Protein AF-A0A673LP71-F1 (afdb_monomer_lite)

Foldseek 3Di:
DDDDDDDPDDDDPDPDDPPPPPVVVCVVVVVVVVVVVVVVVVVVVCVVVVVDDDDWDWPDDDDPDTDTPPPPPDDDPPPPDDDDDDD

Radius of gyration: 39.0 Å; chains: 1; bounding box: 28×60×140 Å

Organism: NCBI:txid307959

Sequence (87 aa):
MSLRTAVRLFGAPFRSVLQPCAANARRPYAAVAQALSVLENELDTIRAAGTWKGERVITSKQGPHINVDGSRGEHPNQMKGFVETGS

Structure (mmCIF, N/CA/C/O backbone):
data_AF-A0A673LP71-F1
#
_entry.id   AF-A0A673LP71-F1
#
loop_
_atom_site.group_PDB
_atom_site.id
_atom_site.type_symbol
_atom_site.label_atom_id
_atom_site.label_alt_id
_atom_site.label_comp_id
_atom_site.label_asym_id
_atom_site.label_entity_id
_atom_site.label_seq_id
_atom_site.pdbx_PDB_ins_code
_atom_site.Cartn_x
_atom_site.Cartn_y
_atom_site.Cartn_z
_atom_site.occupancy
_atom_site.B_iso_or_equiv
_atom_site.auth_seq_id
_atom_site.auth_comp_id
_atom_site.auth_asym_id
_atom_site.auth_atom_id
_atom_site.pdbx_PDB_model_num
ATOM 1 N N . MET A 1 1 ? 3.901 25.585 -84.403 1.00 36.84 1 MET A N 1
ATOM 2 C CA . MET A 1 1 ? 4.984 26.279 -83.678 1.00 36.84 1 MET A CA 1
ATOM 3 C C . MET A 1 1 ? 4.875 25.912 -82.206 1.00 36.84 1 MET A C 1
ATOM 5 O O . MET A 1 1 ? 3.882 26.248 -81.578 1.00 36.84 1 MET A O 1
ATOM 9 N N . SER A 1 2 ? 5.831 25.118 -81.715 1.00 55.84 2 SER A N 1
ATOM 10 C CA . SER A 1 2 ? 6.055 24.822 -80.288 1.00 55.84 2 SER A CA 1
ATOM 11 C C . SER A 1 2 ? 6.348 26.119 -79.533 1.00 55.84 2 SER A C 1
ATOM 13 O O . SER A 1 2 ? 6.884 27.015 -80.172 1.00 55.84 2 SER A O 1
ATOM 15 N N . LEU A 1 3 ? 6.029 26.208 -78.234 1.00 53.03 3 LEU A N 1
ATOM 16 C CA . LEU A 1 3 ? 6.885 26.819 -77.201 1.00 53.03 3 LEU A CA 1
ATOM 17 C C . LEU A 1 3 ? 6.273 26.638 -75.785 1.00 53.03 3 LEU A C 1
ATOM 19 O O . LEU A 1 3 ? 5.548 27.477 -75.271 1.00 53.03 3 LEU A O 1
ATOM 23 N N . ARG A 1 4 ? 6.659 25.510 -75.174 1.00 48.84 4 ARG A N 1
ATOM 24 C CA . ARG A 1 4 ? 7.218 25.379 -73.810 1.00 48.84 4 ARG A CA 1
ATOM 25 C C . ARG A 1 4 ? 6.328 25.650 -72.580 1.00 48.84 4 ARG A C 1
ATOM 27 O O . ARG A 1 4 ? 6.181 26.763 -72.093 1.00 48.84 4 ARG A O 1
ATOM 34 N N . THR A 1 5 ? 5.923 24.526 -71.989 1.00 53.53 5 THR A N 1
ATOM 35 C CA . THR A 1 5 ? 5.709 24.236 -70.564 1.00 53.53 5 THR A CA 1
ATOM 36 C C . THR A 1 5 ? 6.653 25.004 -69.630 1.00 53.53 5 THR A C 1
ATOM 38 O O . THR A 1 5 ? 7.867 24.801 -69.658 1.00 53.53 5 THR A O 1
ATOM 41 N N . ALA A 1 6 ? 6.091 25.830 -68.747 1.00 53.16 6 ALA A N 1
ATOM 42 C CA . ALA A 1 6 ? 6.818 26.428 -67.632 1.00 53.16 6 ALA A CA 1
ATOM 43 C C . ALA A 1 6 ? 6.816 25.463 -66.435 1.00 53.16 6 ALA A C 1
ATOM 45 O O . ALA A 1 6 ? 5.847 25.357 -65.684 1.00 53.16 6 ALA A O 1
ATOM 46 N N . VAL A 1 7 ? 7.927 24.747 -66.279 1.00 56.16 7 VAL A N 1
ATOM 47 C CA . VAL A 1 7 ? 8.267 23.969 -65.088 1.00 56.16 7 VAL A CA 1
ATOM 48 C C . VAL A 1 7 ? 8.467 24.938 -63.917 1.00 56.16 7 VAL A C 1
ATOM 50 O O . VAL A 1 7 ? 9.446 25.679 -63.865 1.00 56.16 7 VAL A O 1
ATOM 53 N N . ARG A 1 8 ? 7.527 24.947 -62.965 1.00 54.59 8 ARG A N 1
ATOM 54 C CA . ARG A 1 8 ? 7.703 25.607 -61.664 1.00 54.59 8 ARG A CA 1
ATOM 55 C C . ARG A 1 8 ? 8.538 24.699 -60.759 1.00 54.59 8 ARG A C 1
ATOM 57 O O . ARG A 1 8 ? 7.998 23.957 -59.949 1.00 54.59 8 ARG A O 1
ATOM 64 N N . LEU A 1 9 ? 9.856 24.751 -60.915 1.00 58.00 9 LEU A N 1
ATOM 65 C CA . LEU A 1 9 ? 10.825 24.213 -59.959 1.00 58.00 9 LEU A CA 1
ATOM 66 C C . LEU A 1 9 ? 11.653 25.381 -59.439 1.00 58.00 9 LEU A C 1
ATOM 68 O O . LEU A 1 9 ? 12.692 25.690 -59.999 1.00 58.00 9 LEU A O 1
ATOM 72 N N . PHE A 1 10 ? 11.186 26.027 -58.373 1.00 51.69 10 PHE A N 1
ATOM 73 C CA . PHE A 1 10 ? 12.055 26.812 -57.502 1.00 51.69 10 PHE A CA 1
ATOM 74 C C . PHE A 1 10 ? 11.536 26.742 -56.067 1.00 51.69 10 PHE A C 1
ATOM 76 O O . PHE A 1 10 ? 10.544 27.369 -55.711 1.00 51.69 10 PHE A O 1
ATOM 83 N N . GLY A 1 11 ? 12.248 25.956 -55.258 1.00 53.81 11 GLY A N 1
ATOM 84 C CA . GLY A 1 11 ? 12.568 26.339 -53.887 1.00 53.81 11 GLY A CA 1
ATOM 85 C C . GLY A 1 11 ? 11.471 26.188 -52.839 1.00 53.81 11 GLY A C 1
ATOM 86 O O . GLY A 1 11 ? 11.081 27.174 -52.227 1.00 53.81 11 GLY A O 1
ATOM 87 N N . ALA A 1 12 ? 11.071 24.957 -52.524 1.00 53.94 12 ALA A N 1
ATOM 88 C CA . ALA A 1 12 ? 10.697 24.652 -51.145 1.00 53.94 12 ALA A CA 1
ATOM 89 C C . ALA A 1 12 ? 11.959 24.135 -50.427 1.00 53.94 12 ALA A C 1
ATOM 91 O O . ALA A 1 12 ? 12.358 22.995 -50.676 1.00 53.94 12 ALA A O 1
ATOM 92 N N . PRO A 1 13 ? 12.638 24.930 -49.579 1.00 54.00 13 PRO A N 1
ATOM 93 C CA . PRO A 1 13 ? 13.680 24.390 -48.720 1.00 54.00 13 PRO A CA 1
ATOM 94 C C . PRO A 1 13 ? 13.032 23.449 -47.696 1.00 54.00 13 PRO A C 1
ATOM 96 O O . PRO A 1 13 ? 12.263 23.878 -46.841 1.00 54.00 13 PRO A O 1
ATOM 99 N N . PHE A 1 14 ? 13.315 22.153 -47.844 1.00 59.16 14 PHE A N 1
ATOM 100 C CA . PHE A 1 14 ? 13.351 21.127 -46.796 1.00 59.16 14 PHE A CA 1
ATOM 101 C C . PHE A 1 14 ? 12.400 21.335 -45.608 1.00 59.16 14 PHE A C 1
ATOM 103 O O . PHE A 1 14 ? 12.820 21.475 -44.461 1.00 59.16 14 PHE A O 1
ATOM 110 N N . ARG A 1 15 ? 11.089 21.295 -45.853 1.00 59.25 15 ARG A N 1
ATOM 111 C CA . ARG A 1 15 ? 10.098 21.252 -44.773 1.00 59.25 15 ARG A CA 1
ATOM 112 C C . ARG A 1 15 ? 9.875 19.810 -44.313 1.00 59.25 15 ARG A C 1
ATOM 114 O O . ARG A 1 15 ? 8.793 19.276 -44.505 1.00 59.25 15 ARG A O 1
ATOM 121 N N . SER A 1 16 ? 10.902 19.173 -43.750 1.00 56.47 16 SER A N 1
ATOM 122 C CA . SER A 1 16 ? 10.752 17.978 -42.904 1.00 56.47 16 SER A CA 1
ATOM 123 C C . SER A 1 16 ? 12.091 17.563 -42.289 1.00 56.47 16 SER A C 1
ATOM 125 O O . SER A 1 16 ? 12.831 16.842 -42.940 1.00 56.47 16 SER A O 1
ATOM 127 N N . VAL A 1 17 ? 12.396 17.989 -41.055 1.00 59.97 17 VAL A N 1
ATOM 128 C CA . VAL A 1 17 ? 13.073 17.145 -40.037 1.00 59.97 17 VAL A CA 1
ATOM 129 C C . VAL A 1 17 ? 12.704 17.637 -38.626 1.00 59.97 17 VAL A C 1
ATOM 131 O O . VAL A 1 17 ? 13.543 17.831 -37.760 1.00 59.97 17 VAL A O 1
ATOM 134 N N . LEU A 1 18 ? 11.420 17.868 -38.373 1.00 57.16 18 LEU A N 1
ATOM 135 C CA . LEU A 1 18 ? 10.878 17.769 -37.016 1.00 57.16 18 LEU A CA 1
ATOM 136 C C . LEU A 1 18 ? 9.569 16.999 -37.121 1.00 57.16 18 LEU A C 1
ATOM 138 O O . LEU A 1 18 ? 8.503 17.490 -36.776 1.00 57.16 18 LEU A O 1
ATOM 142 N N . GLN A 1 19 ? 9.648 15.787 -37.663 1.00 56.75 19 GLN A N 1
ATOM 143 C CA . GLN A 1 19 ? 8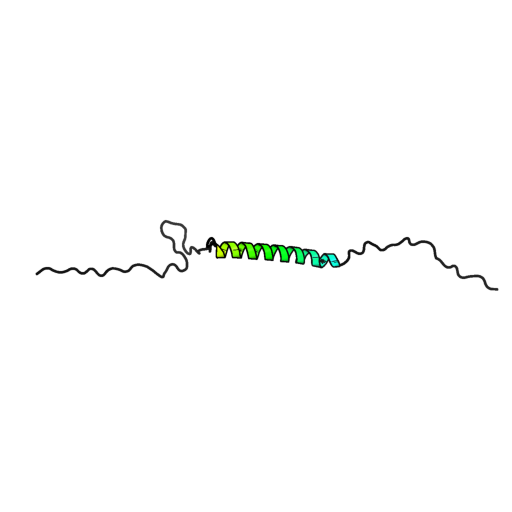.691 14.768 -37.276 1.00 56.75 19 GLN A CA 1
ATOM 144 C C . GLN A 1 19 ? 9.143 14.329 -35.881 1.00 56.75 19 GLN A C 1
ATOM 146 O O . GLN A 1 19 ? 10.229 13.751 -35.775 1.00 56.75 19 GLN A O 1
ATOM 151 N N . PRO A 1 20 ? 8.396 14.620 -34.797 1.00 55.47 20 PRO A N 1
ATOM 152 C CA . PRO A 1 20 ? 8.651 13.965 -33.531 1.00 55.47 20 PRO A CA 1
ATOM 153 C C . PRO A 1 20 ? 8.485 12.484 -33.828 1.00 55.47 20 PRO A C 1
ATOM 155 O O . PRO A 1 20 ? 7.390 12.011 -34.138 1.00 55.47 20 PRO A O 1
ATOM 158 N N . CYS A 1 21 ? 9.602 11.769 -33.858 1.00 52.44 21 CYS A N 1
ATOM 159 C CA . CYS A 1 21 ? 9.582 10.337 -34.008 1.00 52.44 21 CYS A CA 1
ATOM 160 C C . CYS A 1 21 ? 8.641 9.806 -32.923 1.00 52.44 21 CYS A C 1
ATOM 162 O O . CYS A 1 21 ? 8.845 10.061 -31.731 1.00 52.44 21 CYS A O 1
ATOM 164 N N . ALA A 1 22 ? 7.619 9.055 -33.325 1.00 55.91 22 ALA A N 1
ATOM 165 C CA . ALA A 1 22 ? 6.736 8.336 -32.412 1.00 55.91 22 ALA A CA 1
ATOM 166 C C . ALA A 1 22 ? 7.500 7.344 -31.497 1.00 55.91 22 ALA A C 1
ATOM 168 O O . ALA A 1 22 ? 6.897 6.683 -30.658 1.00 55.91 22 ALA A O 1
ATOM 169 N N . ALA A 1 23 ? 8.835 7.265 -31.597 1.00 55.34 23 ALA A N 1
ATOM 170 C CA . ALA A 1 23 ? 9.720 6.634 -30.623 1.00 55.34 23 ALA A CA 1
ATOM 171 C C . ALA A 1 23 ? 9.602 7.215 -29.199 1.00 55.34 23 ALA A C 1
ATOM 173 O O . ALA A 1 23 ? 9.888 6.503 -28.239 1.00 55.34 23 ALA A O 1
ATOM 174 N N . ASN A 1 24 ? 9.147 8.463 -29.023 1.00 54.94 24 ASN A N 1
ATOM 175 C CA . ASN A 1 24 ? 9.018 9.062 -27.686 1.00 54.94 24 ASN A CA 1
ATOM 176 C C . ASN A 1 24 ? 7.750 8.658 -26.914 1.00 54.94 24 ASN A C 1
ATOM 178 O O . ASN A 1 24 ? 7.689 8.890 -25.711 1.00 54.94 24 ASN A O 1
ATOM 182 N N . ALA A 1 25 ? 6.768 8.004 -27.544 1.00 57.53 25 ALA A N 1
ATOM 183 C CA . ALA A 1 25 ? 5.566 7.544 -26.838 1.00 57.53 25 ALA A CA 1
ATOM 184 C C . ALA A 1 25 ? 5.824 6.313 -25.942 1.00 57.53 25 ALA A C 1
ATOM 186 O O . ALA A 1 25 ? 5.075 6.066 -25.002 1.00 57.53 25 ALA A O 1
ATOM 187 N N . ARG A 1 26 ? 6.901 5.549 -26.200 1.00 58.66 26 ARG A N 1
ATOM 188 C CA . ARG A 1 26 ? 7.274 4.337 -25.433 1.00 58.66 26 ARG A CA 1
ATOM 189 C C . ARG A 1 26 ? 8.263 4.600 -24.292 1.00 58.66 26 ARG A C 1
ATOM 191 O O . ARG A 1 26 ? 8.348 3.815 -23.353 1.00 58.66 26 ARG A O 1
ATOM 198 N N . ARG A 1 27 ? 9.001 5.712 -24.357 1.00 61.88 27 ARG A N 1
ATOM 199 C CA . ARG A 1 27 ? 9.969 6.135 -23.336 1.00 61.88 27 ARG A CA 1
ATOM 200 C C . ARG A 1 27 ? 9.372 6.394 -21.940 1.00 61.88 27 ARG A C 1
ATOM 202 O O . ARG A 1 27 ? 10.028 5.985 -20.982 1.00 61.88 27 ARG A O 1
ATOM 209 N N . PRO A 1 28 ? 8.178 7.007 -21.769 1.00 68.88 28 PRO A N 1
ATOM 210 C CA . PRO A 1 28 ? 7.625 7.201 -20.427 1.00 68.88 28 PRO A CA 1
ATOM 211 C C . PRO A 1 28 ? 7.320 5.862 -19.748 1.00 68.88 28 PRO A C 1
ATOM 213 O O . PRO A 1 28 ? 7.589 5.702 -18.565 1.00 68.88 28 PRO A O 1
ATOM 216 N N . TYR A 1 29 ? 6.849 4.872 -20.508 1.00 81.88 29 TYR A N 1
ATOM 217 C CA . TYR A 1 29 ? 6.524 3.555 -19.968 1.00 81.88 29 TYR A CA 1
ATOM 218 C C . TYR A 1 29 ? 7.772 2.779 -19.533 1.00 81.88 29 TYR A C 1
ATOM 220 O O . TYR A 1 29 ? 7.772 2.151 -18.480 1.00 81.88 29 TYR A O 1
ATOM 228 N N . ALA A 1 30 ? 8.862 2.879 -20.301 1.00 86.12 30 ALA A N 1
ATOM 229 C CA . ALA A 1 30 ? 10.134 2.264 -19.932 1.00 86.12 30 ALA A CA 1
ATOM 230 C C . ALA A 1 30 ? 10.699 2.849 -18.626 1.00 86.12 30 ALA A C 1
ATOM 232 O O . ALA A 1 30 ? 11.131 2.097 -17.763 1.00 86.12 30 ALA A O 1
ATOM 233 N N . ALA A 1 31 ? 10.656 4.174 -18.450 1.00 88.50 31 ALA A N 1
ATOM 234 C CA . ALA A 1 31 ? 11.106 4.810 -17.211 1.00 88.50 31 ALA A CA 1
ATOM 235 C C . ALA A 1 31 ? 10.247 4.403 -15.999 1.00 88.50 31 ALA A C 1
ATOM 237 O O . ALA A 1 31 ? 10.787 4.119 -14.933 1.00 88.50 31 ALA A O 1
ATOM 238 N N . VAL A 1 32 ? 8.923 4.318 -16.173 1.00 92.38 32 VAL A N 1
ATOM 239 C CA . VAL A 1 32 ? 7.997 3.866 -15.121 1.00 92.38 32 VAL A CA 1
ATOM 240 C C . VAL A 1 32 ? 8.240 2.402 -14.752 1.00 92.38 32 VAL A C 1
ATOM 242 O O . VAL A 1 32 ? 8.324 2.090 -13.571 1.00 92.38 32 VAL A O 1
ATOM 245 N N . ALA A 1 33 ? 8.411 1.515 -15.735 1.00 92.75 33 ALA A N 1
ATOM 246 C CA . ALA A 1 33 ? 8.685 0.100 -15.484 1.00 92.75 33 ALA A CA 1
ATOM 247 C C . ALA A 1 33 ? 9.984 -0.103 -14.689 1.00 92.75 33 ALA A C 1
ATOM 249 O O . ALA A 1 33 ? 10.023 -0.904 -13.760 1.00 92.75 33 ALA A O 1
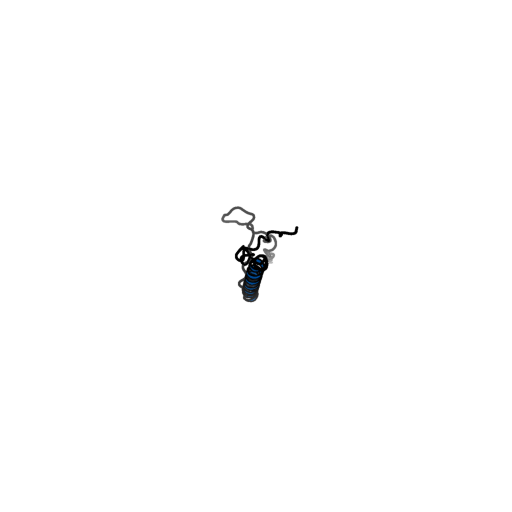ATOM 250 N N . GLN A 1 34 ? 11.028 0.668 -15.012 1.00 93.62 34 GLN A N 1
ATOM 251 C CA . GLN A 1 34 ? 12.281 0.629 -14.258 1.00 93.62 34 GLN A CA 1
ATOM 252 C C . GLN A 1 34 ? 12.097 1.121 -12.818 1.00 93.62 34 GLN A C 1
ATOM 254 O O . GLN A 1 34 ? 12.599 0.494 -11.890 1.00 93.62 34 GLN A O 1
ATOM 259 N N . ALA A 1 35 ? 11.339 2.201 -12.608 1.00 96.00 35 ALA A N 1
ATOM 260 C CA . ALA A 1 35 ? 11.051 2.696 -11.264 1.00 96.00 35 ALA A CA 1
ATOM 261 C C . ALA A 1 35 ? 10.256 1.678 -10.426 1.00 96.00 35 ALA A C 1
ATOM 263 O O . ALA A 1 35 ? 10.573 1.480 -9.256 1.00 96.00 35 ALA A O 1
ATOM 264 N N . LEU A 1 36 ? 9.267 1.000 -11.020 1.00 96.81 36 LEU A N 1
ATOM 265 C CA . LEU A 1 36 ? 8.514 -0.062 -10.346 1.00 96.81 36 LEU A CA 1
ATOM 266 C C . LEU A 1 36 ? 9.411 -1.242 -9.966 1.00 96.81 36 LEU A C 1
ATOM 268 O O . LEU A 1 36 ? 9.351 -1.684 -8.827 1.00 96.81 36 LEU A O 1
ATOM 272 N N . SER A 1 37 ? 10.293 -1.681 -10.869 1.00 97.19 37 SER A N 1
ATOM 273 C CA . SER A 1 37 ? 11.238 -2.765 -10.575 1.00 97.19 37 SER A CA 1
ATOM 274 C C . SER A 1 37 ? 12.170 -2.423 -9.407 1.00 97.19 37 SER A C 1
ATOM 276 O O . SER A 1 37 ? 12.420 -3.268 -8.550 1.00 97.19 37 SER A O 1
ATOM 278 N N . VAL A 1 38 ? 12.656 -1.178 -9.329 1.00 98.19 38 VAL A N 1
ATOM 279 C CA . VAL A 1 38 ? 13.444 -0.716 -8.175 1.00 98.19 38 VAL A CA 1
ATOM 280 C C . VAL A 1 38 ? 12.605 -0.761 -6.898 1.00 98.19 38 VAL A C 1
ATOM 282 O O . VAL A 1 38 ? 13.053 -1.320 -5.904 1.00 98.19 38 VAL A O 1
ATOM 285 N N . LEU A 1 39 ? 11.381 -0.225 -6.923 1.00 98.25 39 LEU A N 1
ATOM 286 C CA . LEU A 1 39 ? 10.496 -0.234 -5.755 1.00 98.25 39 LEU A CA 1
ATOM 287 C C . LEU A 1 39 ? 10.182 -1.657 -5.278 1.00 98.25 39 LEU A C 1
ATOM 289 O O . LEU A 1 39 ? 10.221 -1.911 -4.080 1.00 98.25 39 LEU A O 1
ATOM 293 N N . GLU A 1 40 ? 9.906 -2.591 -6.186 1.00 98.06 40 GLU A N 1
ATOM 294 C CA . GLU A 1 40 ? 9.641 -3.996 -5.858 1.00 98.06 40 GLU A CA 1
ATOM 295 C C . GLU A 1 40 ? 10.822 -4.642 -5.124 1.00 98.06 40 GLU A C 1
ATOM 297 O O . GLU A 1 40 ? 10.616 -5.249 -4.071 1.00 98.06 40 GLU A O 1
ATOM 302 N N . ASN A 1 41 ? 12.052 -4.416 -5.600 1.00 98.00 41 ASN A N 1
ATOM 303 C CA . ASN A 1 41 ? 13.270 -4.907 -4.949 1.00 98.00 41 ASN A CA 1
ATOM 304 C C . ASN A 1 41 ? 13.473 -4.309 -3.544 1.00 98.00 41 ASN A C 1
ATOM 306 O O . ASN A 1 41 ? 13.868 -5.010 -2.607 1.00 98.00 41 ASN A O 1
ATOM 310 N N . GLU A 1 42 ? 13.191 -3.017 -3.364 1.00 98.19 42 GLU A N 1
ATOM 311 C CA . GLU A 1 42 ? 13.262 -2.376 -2.045 1.00 98.19 42 GLU A CA 1
ATOM 312 C C . GLU A 1 42 ? 12.201 -2.953 -1.090 1.00 98.19 42 GLU A C 1
ATOM 314 O O . GLU A 1 42 ? 12.492 -3.255 0.070 1.00 98.19 42 GLU A O 1
ATOM 319 N N . LEU A 1 43 ? 10.975 -3.192 -1.573 1.00 98.06 43 LEU A N 1
ATOM 320 C CA . LEU A 1 43 ? 9.922 -3.833 -0.776 1.00 98.06 43 LEU A CA 1
ATOM 321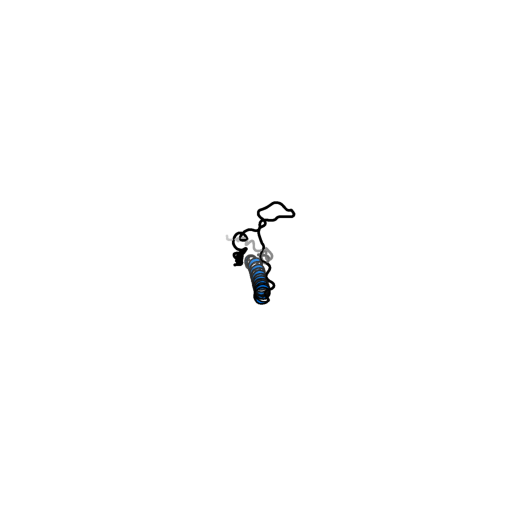 C C . LEU A 1 43 ? 10.265 -5.288 -0.428 1.00 98.06 43 LEU A C 1
ATOM 323 O O . LEU A 1 43 ? 9.960 -5.726 0.683 1.00 98.06 43 LEU A O 1
ATOM 327 N N . ASP A 1 44 ? 10.889 -6.034 -1.343 1.00 97.94 44 ASP A N 1
ATOM 328 C CA . ASP A 1 44 ? 11.419 -7.375 -1.073 1.00 97.94 44 ASP A CA 1
ATOM 329 C C . ASP A 1 44 ? 12.468 -7.328 0.041 1.00 97.94 44 ASP A C 1
ATOM 331 O O . ASP A 1 44 ? 12.418 -8.139 0.964 1.00 97.94 44 ASP A O 1
ATOM 335 N N . THR A 1 45 ? 13.360 -6.336 0.009 1.00 98.06 45 THR A N 1
ATOM 336 C CA . THR A 1 45 ? 14.388 -6.137 1.038 1.00 98.06 45 THR A CA 1
ATOM 337 C C . THR A 1 45 ? 13.764 -5.844 2.404 1.00 98.06 45 THR A C 1
ATOM 339 O O . THR A 1 45 ? 14.153 -6.451 3.400 1.00 98.06 45 THR A O 1
ATOM 342 N N . ILE A 1 46 ? 12.739 -4.989 2.466 1.00 98.06 46 ILE A N 1
ATOM 343 C CA . ILE A 1 46 ? 11.986 -4.701 3.701 1.00 98.06 46 ILE A CA 1
ATOM 344 C C . ILE A 1 46 ? 11.284 -5.964 4.233 1.00 98.06 46 ILE A C 1
ATOM 346 O O . ILE A 1 46 ? 11.298 -6.230 5.439 1.00 98.06 46 ILE A O 1
ATOM 350 N N . ARG A 1 47 ? 10.683 -6.769 3.345 1.00 97.38 47 ARG A N 1
ATOM 351 C CA . ARG A 1 47 ? 10.053 -8.048 3.714 1.00 97.38 47 ARG A CA 1
ATOM 352 C C . ARG A 1 47 ? 11.079 -9.050 4.241 1.00 97.38 47 ARG A C 1
ATOM 354 O O 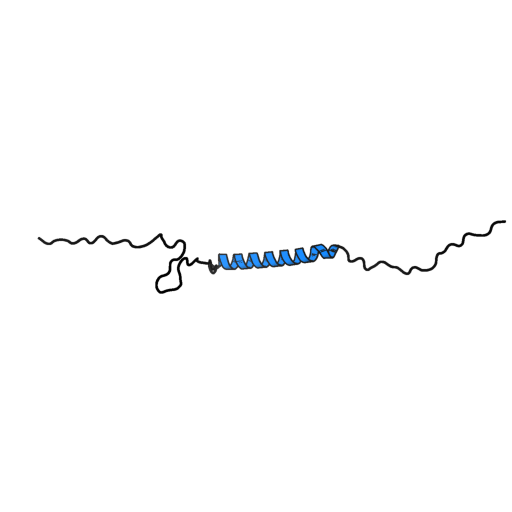. ARG A 1 47 ? 10.858 -9.626 5.303 1.00 97.38 47 ARG A O 1
ATOM 361 N N . ALA A 1 48 ? 12.206 -9.215 3.552 1.00 97.44 48 ALA A N 1
ATOM 362 C CA . ALA A 1 48 ? 13.280 -10.129 3.936 1.00 97.44 48 ALA A CA 1
ATOM 363 C C . ALA A 1 48 ? 13.969 -9.718 5.247 1.00 97.44 48 ALA A C 1
ATOM 365 O O . ALA A 1 48 ? 14.315 -10.576 6.055 1.00 97.44 48 ALA A O 1
ATOM 366 N N . ALA A 1 49 ? 14.115 -8.415 5.494 1.00 97.62 49 ALA A N 1
ATOM 367 C CA . ALA A 1 49 ? 14.654 -7.882 6.743 1.00 97.62 49 ALA A CA 1
ATOM 368 C C . ALA A 1 49 ? 13.702 -8.050 7.944 1.00 97.62 49 ALA A C 1
ATOM 370 O O . ALA A 1 49 ? 14.082 -7.737 9.071 1.00 97.62 49 ALA A O 1
ATOM 371 N N . GLY A 1 50 ? 12.458 -8.497 7.726 1.00 96.12 50 GLY A N 1
ATOM 372 C CA . GLY A 1 50 ? 11.445 -8.610 8.778 1.00 96.12 50 GLY A CA 1
ATOM 373 C C . GLY A 1 50 ? 10.958 -7.258 9.310 1.00 96.12 50 GLY A C 1
ATOM 374 O O . GLY A 1 50 ? 10.299 -7.204 10.344 1.00 96.12 50 GLY A O 1
ATOM 375 N N . THR A 1 51 ? 11.266 -6.160 8.614 1.00 97.19 51 THR A N 1
ATOM 376 C CA . THR A 1 51 ? 10.856 -4.796 8.983 1.00 97.19 51 THR A CA 1
ATOM 377 C C . THR A 1 51 ? 9.567 -4.363 8.285 1.00 97.19 51 THR A C 1
ATOM 379 O O . THR A 1 51 ? 9.114 -3.229 8.453 1.00 97.19 51 THR A O 1
ATOM 382 N N . TRP A 1 52 ? 8.940 -5.270 7.529 1.00 97.19 52 TRP A N 1
ATOM 383 C CA . TRP A 1 52 ? 7.634 -5.052 6.921 1.00 97.19 52 TRP A CA 1
ATOM 384 C C . TRP A 1 52 ? 6.567 -4.747 7.974 1.00 97.19 52 TRP A C 1
ATOM 386 O O . TRP A 1 52 ? 6.294 -5.549 8.869 1.00 97.19 52 TRP A O 1
ATOM 396 N N . LYS A 1 53 ? 5.916 -3.591 7.833 1.00 96.19 53 LYS A N 1
ATOM 397 C CA . LYS A 1 53 ? 4.856 -3.144 8.733 1.00 96.19 53 LYS A CA 1
ATOM 398 C C . LYS A 1 53 ? 3.499 -3.290 8.055 1.00 96.19 53 LYS A C 1
ATOM 400 O O . LYS A 1 53 ? 3.121 -2.467 7.229 1.00 96.19 53 LYS A O 1
ATOM 405 N N . GLY A 1 54 ? 2.766 -4.333 8.433 1.00 92.81 54 GLY A N 1
ATOM 406 C CA . GLY A 1 54 ? 1.350 -4.461 8.097 1.00 92.81 54 GLY A CA 1
ATOM 407 C C . GLY A 1 54 ? 0.484 -3.530 8.946 1.00 92.81 54 GLY A C 1
ATOM 408 O O . GLY A 1 54 ? 0.804 -3.240 10.103 1.00 92.81 54 GLY 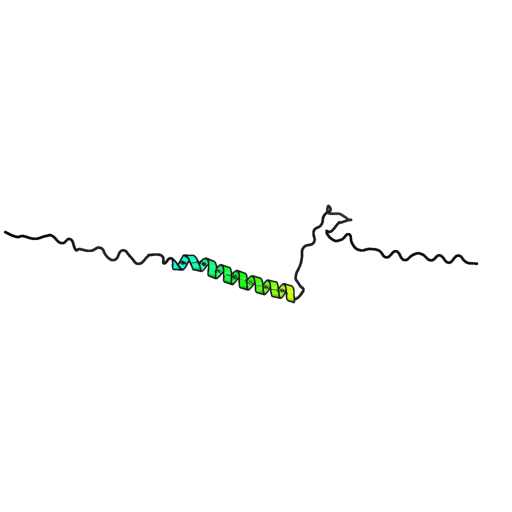A O 1
ATOM 409 N N . GLU A 1 55 ? -0.627 -3.070 8.381 1.00 94.69 55 GLU A N 1
ATOM 410 C CA . GLU A 1 55 ? -1.641 -2.330 9.129 1.00 94.69 55 GLU A CA 1
ATOM 411 C C . GLU A 1 55 ? -2.514 -3.282 9.958 1.00 94.69 55 GLU A C 1
ATOM 413 O O . GLU A 1 55 ? -2.747 -4.432 9.587 1.00 94.69 55 GLU A O 1
ATOM 418 N N . ARG A 1 56 ? -3.024 -2.790 11.091 1.00 93.06 56 ARG A N 1
ATOM 419 C CA . ARG A 1 56 ? -4.067 -3.460 11.877 1.00 93.06 56 ARG A CA 1
ATOM 420 C C . ARG A 1 56 ? -5.292 -2.559 11.911 1.00 93.06 56 ARG A C 1
ATOM 422 O O . ARG A 1 56 ? -5.168 -1.370 12.197 1.00 93.06 56 ARG A O 1
ATOM 429 N N . VAL A 1 57 ? -6.470 -3.121 11.660 1.00 93.50 57 VAL A N 1
ATOM 430 C CA . VAL A 1 57 ? -7.719 -2.351 11.614 1.00 93.50 57 VAL A CA 1
ATOM 431 C C . VAL A 1 57 ? -8.320 -2.257 13.014 1.00 93.50 57 VAL A C 1
ATOM 433 O O . VAL A 1 57 ? -8.682 -3.270 13.608 1.00 93.50 57 VAL A O 1
ATOM 436 N N . ILE A 1 58 ? -8.441 -1.044 13.557 1.00 94.25 58 ILE A N 1
ATOM 437 C CA . ILE A 1 58 ? -9.163 -0.796 14.813 1.00 94.25 58 ILE A CA 1
ATOM 438 C C . ILE A 1 58 ? -10.645 -0.614 14.474 1.00 94.25 58 ILE A C 1
ATOM 440 O O . ILE A 1 58 ? -11.014 0.298 13.741 1.00 94.25 58 ILE A O 1
ATOM 444 N N . THR A 1 59 ? -11.495 -1.490 15.002 1.00 95.50 59 THR A N 1
ATOM 445 C CA . THR A 1 59 ? -12.938 -1.533 14.708 1.00 95.50 59 THR A CA 1
ATOM 446 C C . THR A 1 59 ? -13.787 -0.808 15.753 1.00 95.50 59 THR A C 1
ATOM 448 O O . THR A 1 59 ? -15.004 -0.704 15.612 1.00 95.50 59 THR A O 1
ATOM 451 N N . SER A 1 60 ? -13.163 -0.295 16.815 1.00 94.00 60 SER A N 1
ATOM 452 C CA . SER A 1 60 ? -13.804 0.524 17.845 1.00 94.00 60 SER A CA 1
ATOM 453 C C . SER A 1 60 ? -13.389 1.992 17.752 1.00 94.00 60 SER A C 1
ATOM 455 O O . SER A 1 60 ? -12.432 2.360 17.073 1.00 94.00 60 SER A O 1
ATOM 457 N N . LYS A 1 61 ? -14.072 2.849 18.518 1.00 95.00 61 LYS A N 1
ATOM 458 C CA . LYS A 1 61 ? -13.582 4.205 18.794 1.00 95.00 61 LYS A CA 1
ATOM 459 C C . LYS A 1 61 ? -12.291 4.153 19.621 1.00 95.00 61 LYS A C 1
ATOM 461 O O . LYS A 1 61 ? -12.038 3.170 20.319 1.00 95.00 61 LYS A O 1
ATOM 466 N N . GLN A 1 62 ? -11.504 5.225 19.543 1.00 94.69 62 GLN A N 1
ATOM 467 C CA . GLN A 1 62 ? -10.322 5.417 20.382 1.00 94.69 62 GLN A CA 1
ATOM 468 C C . GLN A 1 62 ? -10.736 5.588 21.846 1.00 94.69 62 GLN A C 1
ATOM 470 O O . GLN A 1 62 ? -11.666 6.336 22.150 1.00 94.69 62 GLN A O 1
ATOM 475 N N . GLY A 1 63 ? -10.047 4.893 22.743 1.00 92.44 63 GLY A N 1
ATOM 476 C CA . GLY A 1 63 ? -10.328 4.920 24.170 1.00 92.44 63 GLY A CA 1
ATOM 477 C C . GLY A 1 63 ? -9.492 3.894 24.932 1.00 92.44 63 GLY A C 1
ATOM 478 O O . GLY A 1 63 ? -8.671 3.204 24.329 1.00 92.44 63 GLY A O 1
ATOM 479 N N . PRO A 1 64 ? -9.708 3.764 26.252 1.00 91.25 64 PRO A N 1
ATOM 480 C CA . PRO A 1 64 ? -8.978 2.806 27.088 1.00 91.25 64 PRO A CA 1
ATOM 481 C C . PRO A 1 64 ? -9.158 1.347 26.650 1.00 91.25 64 PRO A C 1
ATOM 483 O O . PRO A 1 64 ? -8.293 0.510 26.891 1.00 91.25 64 PRO A O 1
ATOM 486 N N . HIS A 1 65 ? -10.279 1.050 25.990 1.00 90.69 65 HIS A N 1
ATOM 487 C CA . HIS A 1 65 ? -10.573 -0.253 25.414 1.00 90.69 65 HIS A CA 1
ATOM 488 C C . HIS A 1 65 ? -10.688 -0.115 23.900 1.00 90.69 65 HIS A C 1
ATOM 490 O O . HIS A 1 65 ? -11.497 0.676 23.409 1.00 90.69 65 HIS A O 1
ATOM 496 N N . ILE A 1 66 ? -9.894 -0.900 23.172 1.00 91.69 66 ILE A N 1
ATOM 497 C CA . ILE A 1 66 ? -9.920 -0.945 21.713 1.00 91.69 66 ILE A CA 1
ATOM 498 C C . ILE A 1 66 ? -10.208 -2.360 21.219 1.00 91.69 66 ILE A C 1
ATOM 500 O O . ILE A 1 66 ? -9.730 -3.337 21.791 1.00 91.69 66 ILE A O 1
ATOM 504 N N . ASN A 1 67 ? -10.962 -2.458 20.128 1.00 91.31 67 ASN A N 1
ATOM 505 C CA . ASN A 1 67 ? -11.146 -3.697 19.387 1.00 91.31 67 ASN A CA 1
ATOM 506 C C . ASN A 1 67 ? -10.307 -3.625 18.120 1.00 91.31 67 ASN A C 1
ATOM 508 O O . ASN A 1 67 ? -10.451 -2.697 17.324 1.00 91.31 67 ASN A O 1
ATOM 512 N N . VAL A 1 68 ? -9.450 -4.617 17.924 1.00 92.62 68 VAL A N 1
ATOM 513 C CA . VAL A 1 68 ? -8.671 -4.770 16.697 1.00 92.62 68 VAL A CA 1
ATOM 514 C C . VAL A 1 68 ? -9.235 -5.951 15.922 1.00 92.62 68 VAL A C 1
ATOM 516 O O . VAL A 1 68 ? -9.569 -6.981 16.512 1.00 92.62 68 VAL A O 1
ATOM 519 N N . ASP A 1 69 ? -9.370 -5.794 14.612 1.00 89.69 69 ASP A N 1
ATOM 520 C CA . ASP A 1 69 ? -9.810 -6.867 13.731 1.00 89.69 69 ASP A CA 1
ATOM 521 C C . ASP A 1 69 ? -8.885 -8.091 13.854 1.00 89.69 69 ASP A C 1
ATOM 523 O O . ASP A 1 69 ? -7.674 -7.961 14.056 1.00 89.69 69 ASP A O 1
ATOM 527 N N . GLY A 1 70 ? -9.473 -9.287 13.842 1.00 85.19 70 GLY A N 1
ATOM 528 C CA . GLY A 1 70 ? -8.770 -10.549 14.106 1.00 85.19 70 GLY A CA 1
ATOM 529 C C . GLY A 1 70 ? -8.352 -10.805 15.567 1.00 85.19 70 GLY A C 1
ATOM 530 O O . GLY A 1 70 ? -7.847 -11.880 15.866 1.00 85.19 70 GLY A O 1
ATOM 531 N N . SER A 1 71 ? -8.588 -9.882 16.512 1.00 80.00 71 SER A N 1
ATOM 532 C CA . SER A 1 71 ? -8.165 -10.036 17.922 1.00 80.00 71 SER A CA 1
ATOM 533 C C . SER A 1 71 ? -9.097 -10.897 18.791 1.00 80.00 71 SER A C 1
ATOM 535 O O . SER A 1 71 ? -8.821 -11.087 19.973 1.00 80.00 71 SER A O 1
ATOM 537 N N . ARG A 1 72 ? -10.214 -11.408 18.255 1.00 65.62 72 ARG A N 1
ATOM 538 C CA . ARG A 1 72 ? -11.249 -12.143 19.019 1.00 65.62 72 ARG A CA 1
ATOM 539 C C . ARG A 1 72 ? -10.912 -13.625 19.303 1.00 65.62 72 ARG A C 1
ATOM 541 O O . ARG A 1 72 ? -11.825 -14.405 19.547 1.00 65.62 72 ARG A O 1
ATOM 548 N N . GLY A 1 73 ? -9.635 -14.016 19.278 1.00 60.53 73 GLY A N 1
ATOM 549 C CA . GLY A 1 73 ? -9.214 -15.426 19.280 1.00 60.53 73 GLY A CA 1
ATOM 550 C C . GLY A 1 73 ? -8.525 -15.982 20.531 1.00 60.53 73 GLY A C 1
ATOM 551 O O . GLY A 1 73 ? -8.581 -17.186 20.709 1.00 60.53 73 GLY A O 1
ATOM 552 N N . GLU A 1 74 ? -7.913 -15.179 21.406 1.00 57.88 74 GLU A N 1
ATOM 553 C CA . GLU A 1 74 ? -7.080 -15.673 22.529 1.00 57.88 74 GLU A CA 1
ATOM 554 C C . GLU A 1 74 ? -7.055 -14.589 23.630 1.00 57.88 74 GLU A C 1
ATOM 556 O O . GLU A 1 74 ? -6.598 -13.476 23.385 1.00 57.88 74 GLU A O 1
ATOM 561 N N . HIS A 1 75 ? -7.744 -14.736 24.773 1.00 41.59 75 HIS A N 1
ATOM 562 C CA . HIS A 1 75 ? -7.295 -15.332 26.051 1.00 41.59 75 HIS A CA 1
ATOM 563 C C . HIS A 1 75 ? -8.441 -15.220 27.106 1.00 41.59 75 HIS A C 1
ATOM 565 O O . HIS A 1 75 ? -9.307 -14.364 26.909 1.00 41.59 75 HIS A O 1
ATOM 571 N N . PRO A 1 76 ? -8.461 -15.962 28.249 1.00 46.75 76 PRO A N 1
ATOM 572 C CA . PRO A 1 76 ? -7.366 -16.731 28.846 1.00 46.75 76 PRO A CA 1
ATOM 573 C C . PRO A 1 76 ? -7.704 -18.194 29.194 1.00 46.75 76 PRO A C 1
ATOM 575 O O . PRO A 1 76 ? -8.836 -18.562 29.503 1.00 46.75 76 PRO A O 1
ATOM 578 N N . ASN A 1 77 ? -6.652 -19.011 29.250 1.00 46.88 77 ASN A N 1
ATOM 579 C CA . ASN A 1 77 ? -6.587 -20.209 30.079 1.00 46.88 77 ASN A CA 1
ATOM 580 C C . ASN A 1 77 ? -6.937 -19.822 31.534 1.00 46.88 77 ASN A C 1
ATOM 582 O O . ASN A 1 77 ? -6.073 -19.380 32.289 1.00 46.88 77 ASN A O 1
ATOM 586 N N . GLN A 1 78 ? -8.217 -19.913 31.910 1.00 48.41 78 GLN A N 1
ATOM 587 C CA . GLN A 1 78 ? -8.639 -19.909 33.307 1.00 48.41 78 GLN A CA 1
ATOM 588 C C . GLN A 1 78 ? -8.175 -21.237 33.898 1.00 48.41 78 GLN A C 1
ATOM 590 O O . GLN A 1 78 ? -8.789 -22.285 33.694 1.00 48.41 78 GLN A O 1
ATOM 595 N N . MET A 1 79 ? -7.045 -21.182 34.598 1.00 45.88 79 MET A N 1
ATOM 596 C CA . MET A 1 79 ? -6.576 -22.264 35.444 1.00 45.88 79 MET A CA 1
ATOM 597 C C . MET A 1 79 ? -7.702 -22.577 36.435 1.00 45.88 79 MET A C 1
ATOM 599 O O . MET A 1 79 ? -8.052 -21.747 37.274 1.00 45.88 79 MET A O 1
ATOM 603 N N . LYS A 1 80 ? -8.343 -23.738 36.257 1.00 51.94 80 LYS A N 1
ATOM 604 C CA . LYS A 1 80 ? -9.413 -24.230 37.127 1.00 51.94 80 LYS A CA 1
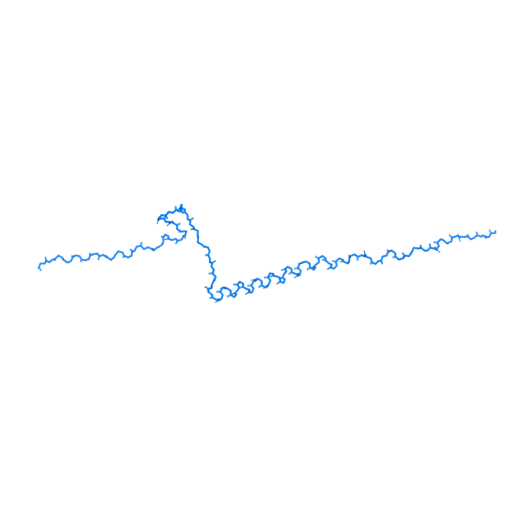ATOM 605 C C . LYS A 1 80 ? -8.880 -24.256 38.557 1.00 51.94 80 LYS A C 1
ATOM 607 O O . LYS A 1 80 ? -7.919 -24.967 38.838 1.00 51.94 80 LYS A O 1
ATOM 612 N N . GLY A 1 81 ? -9.490 -23.463 39.435 1.00 47.78 81 GLY A N 1
ATOM 613 C CA . GLY A 1 81 ? -9.195 -23.479 40.860 1.00 47.78 81 GLY A CA 1
ATOM 614 C C . GLY A 1 81 ? -9.450 -24.873 41.425 1.00 47.78 81 GLY A C 1
ATOM 615 O O . GLY A 1 81 ? -10.580 -25.356 41.409 1.00 47.78 81 GLY A O 1
ATOM 616 N N . PHE A 1 82 ? -8.393 -25.514 41.908 1.00 47.53 82 PHE A N 1
ATOM 617 C CA . PHE A 1 82 ? -8.488 -26.687 42.758 1.00 47.53 82 PHE A CA 1
ATOM 618 C C . PHE A 1 82 ? -8.471 -26.187 44.203 1.00 47.53 82 PHE A C 1
ATOM 620 O O . PHE A 1 82 ? -7.423 -25.849 44.746 1.00 47.53 82 PHE A O 1
ATOM 627 N N . VAL A 1 83 ? -9.663 -26.041 44.784 1.00 57.53 83 VAL A N 1
ATOM 628 C CA . VAL A 1 83 ? -9.833 -25.895 46.231 1.00 57.53 83 VAL A CA 1
ATOM 629 C C . VAL A 1 83 ? -9.824 -27.307 46.802 1.00 57.53 83 VAL A C 1
ATOM 631 O O . VAL A 1 83 ? -10.829 -28.015 46.742 1.00 57.53 83 VAL A O 1
ATOM 634 N N . GLU A 1 84 ? -8.674 -27.727 47.325 1.00 50.88 84 GLU A N 1
ATOM 635 C CA . GLU A 1 84 ? -8.604 -28.849 48.255 1.00 50.88 84 GLU A CA 1
ATOM 636 C C . GLU A 1 84 ? -9.327 -28.435 49.535 1.00 50.88 84 GLU A C 1
ATOM 638 O O . GLU A 1 84 ? -8.890 -27.560 50.283 1.00 50.88 84 GLU A O 1
ATOM 643 N N . THR A 1 85 ? -10.495 -29.035 49.743 1.00 52.28 85 THR A N 1
ATOM 644 C CA . THR A 1 85 ? -11.200 -28.951 51.017 1.00 52.28 85 THR A CA 1
ATOM 645 C C . THR A 1 85 ? -10.480 -29.902 51.958 1.00 52.28 85 THR A C 1
ATOM 647 O O . THR A 1 85 ? -10.419 -31.100 51.689 1.00 52.28 85 THR A O 1
ATOM 650 N N . GLY A 1 86 ? -9.895 -29.358 53.022 1.00 58.56 86 GLY A N 1
ATOM 651 C CA . GLY A 1 86 ? -9.276 -30.157 54.068 1.00 58.56 86 GLY A CA 1
ATOM 652 C C . GLY A 1 86 ? -10.279 -31.099 54.735 1.00 58.56 86 GLY A C 1
ATOM 653 O O . GLY A 1 86 ? -11.438 -30.747 54.973 1.00 58.56 86 GLY A O 1
ATOM 654 N N . SER A 1 87 ? -9.802 -32.294 55.060 1.00 52.97 87 SER A N 1
ATOM 655 C CA . SER A 1 87 ? -10.275 -33.151 56.149 1.00 52.97 87 SER A CA 1
ATOM 656 C C . SER A 1 87 ? -9.099 -33.973 56.647 1.00 52.97 87 SER A C 1
ATOM 658 O O . SER A 1 87 ? -8.326 -34.447 55.785 1.00 52.97 87 SER A O 1
#

Secondary structure (DSSP, 8-state):
----------------S----GGGGTHHHHHHHHHHHHHHHHHHHHHHTT-------B-S-SSSS--BTT-TT--------------

pLDDT: mean 73.86, std 20.51, range [36.84, 98.25]